Protein AF-A0A2H5V756-F1 (afdb_monomer_lite)

Sequence (89 aa):
MEEWIKVVDGVRYSGQIVGAAGLLTVLASEAGLKNFSMLVETAEMAPDFFAAKRAVEAVAKLLNLPLKIPSAEELSKAYLLSLMEFEAV

pLDDT: mean 91.8, std 6.11, range [61.38, 97.81]

Structure (mmCIF, N/CA/C/O backbone):
data_AF-A0A2H5V756-F1
#
_entry.id   AF-A0A2H5V756-F1
#
loop_
_atom_site.group_PDB
_atom_site.id
_atom_site.type_symbol
_atom_site.label_atom_id
_atom_site.label_alt_id
_atom_site.label_comp_id
_atom_site.label_asym_id
_atom_site.label_entity_id
_atom_site.label_seq_id
_atom_site.pdbx_PDB_ins_code
_atom_site.Cartn_x
_atom_site.Cartn_y
_atom_site.Cartn_z
_atom_site.occupancy
_atom_site.B_iso_or_equiv
_atom_site.auth_seq_id
_atom_site.auth_comp_id
_atom_site.auth_asym_id
_atom_site.auth_atom_id
_atom_site.pdbx_PDB_model_num
ATOM 1 N N . MET A 1 1 ? -6.378 8.330 14.375 1.00 70.12 1 MET A N 1
ATOM 2 C CA . MET A 1 1 ? -5.810 8.852 13.111 1.00 70.12 1 MET A CA 1
ATOM 3 C C . MET A 1 1 ? -4.486 9.566 13.361 1.00 70.12 1 MET A C 1
ATOM 5 O O . MET A 1 1 ? -3.512 9.188 12.733 1.00 70.12 1 MET A O 1
ATOM 9 N N . GLU A 1 2 ? -4.400 10.511 14.306 1.00 77.31 2 GLU A N 1
ATOM 10 C CA . GLU A 1 2 ? -3.123 11.173 14.655 1.00 77.31 2 GLU A CA 1
ATOM 11 C C . GLU A 1 2 ? -2.016 10.208 15.106 1.00 77.31 2 GLU A C 1
ATOM 13 O O . GLU A 1 2 ? -0.859 10.393 14.746 1.00 77.31 2 GLU A O 1
ATOM 18 N N . GLU A 1 3 ? -2.360 9.147 15.839 1.00 79.19 3 GLU A N 1
ATOM 19 C CA . GLU A 1 3 ? -1.395 8.111 16.233 1.00 79.19 3 GLU A CA 1
ATOM 20 C C . GLU A 1 3 ? -0.785 7.391 15.023 1.00 79.19 3 GLU A C 1
ATOM 22 O O . GLU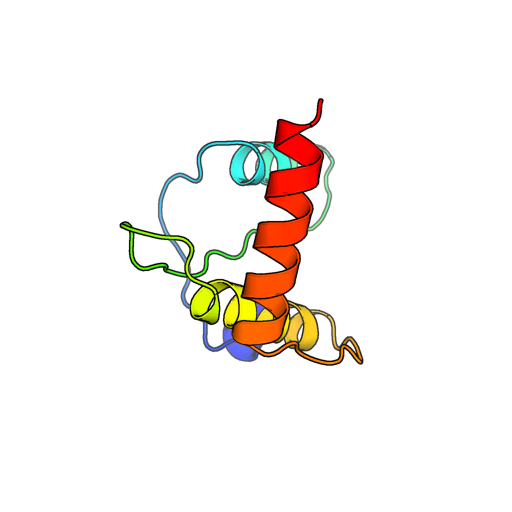 A 1 3 ? 0.418 7.169 14.984 1.00 79.19 3 GLU A O 1
ATOM 27 N N . TRP A 1 4 ? -1.590 7.088 14.001 1.00 81.88 4 TRP A N 1
ATOM 28 C CA . TRP A 1 4 ? -1.124 6.415 12.784 1.00 81.88 4 TRP A CA 1
ATOM 29 C C . TRP A 1 4 ? -0.209 7.307 11.953 1.00 81.88 4 TRP A C 1
ATOM 31 O O . TRP A 1 4 ? 0.792 6.834 11.431 1.00 81.88 4 TRP A O 1
ATOM 41 N N . ILE A 1 5 ? -0.505 8.607 11.891 1.00 85.75 5 ILE A N 1
ATOM 42 C CA . ILE A 1 5 ? 0.342 9.588 11.203 1.00 85.75 5 ILE A CA 1
ATOM 43 C C . ILE A 1 5 ? 1.743 9.623 11.833 1.00 85.75 5 ILE A C 1
ATOM 45 O O . ILE A 1 5 ? 2.734 9.607 11.108 1.00 85.75 5 ILE A O 1
ATOM 49 N N . LYS A 1 6 ? 1.833 9.589 13.171 1.00 87.06 6 LYS A N 1
ATOM 50 C CA . LYS A 1 6 ? 3.115 9.573 13.899 1.00 87.06 6 LYS A CA 1
ATOM 51 C C . LYS A 1 6 ? 3.937 8.307 13.653 1.00 87.06 6 LYS A C 1
ATOM 53 O O . LYS A 1 6 ? 5.154 8.381 13.636 1.00 87.06 6 LYS A O 1
ATOM 58 N N . VAL A 1 7 ? 3.295 7.152 13.464 1.00 87.88 7 VAL A N 1
ATOM 59 C CA . VAL A 1 7 ? 3.994 5.869 13.242 1.00 87.88 7 VAL A CA 1
ATOM 60 C C . VAL A 1 7 ? 4.769 5.847 11.919 1.00 87.88 7 VAL A C 1
ATOM 62 O O . VAL A 1 7 ? 5.771 5.140 11.800 1.00 87.88 7 VAL A O 1
ATOM 65 N N . VAL A 1 8 ? 4.311 6.605 10.923 1.00 88.31 8 VAL A N 1
ATOM 66 C CA . VAL A 1 8 ? 4.885 6.610 9.567 1.00 88.31 8 VAL A CA 1
ATOM 67 C C . VAL A 1 8 ? 5.526 7.938 9.182 1.00 88.31 8 VAL A C 1
ATOM 69 O O . VAL A 1 8 ? 5.826 8.130 8.008 1.00 88.31 8 VAL A O 1
ATOM 72 N N . ASP A 1 9 ? 5.710 8.848 10.145 1.00 86.81 9 ASP A N 1
ATOM 73 C CA . ASP A 1 9 ? 6.210 10.211 9.914 1.00 86.81 9 ASP A CA 1
ATOM 74 C C . ASP A 1 9 ? 5.449 10.935 8.783 1.00 86.81 9 ASP A C 1
ATOM 76 O O . ASP A 1 9 ? 6.017 11.662 7.969 1.00 86.81 9 ASP A O 1
ATOM 80 N N . GLY A 1 10 ? 4.140 10.682 8.70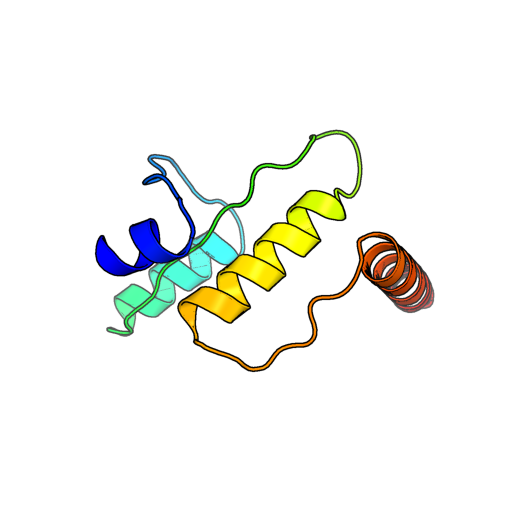2 1.00 87.25 10 GLY A N 1
ATOM 81 C CA . GLY A 1 10 ? 3.285 11.175 7.630 1.00 87.25 10 GLY A CA 1
ATOM 82 C C . GLY A 1 10 ? 2.758 12.588 7.873 1.00 87.25 10 GLY A C 1
ATOM 83 O O . GLY A 1 10 ? 2.872 13.158 8.959 1.00 87.25 10 GLY A O 1
ATOM 84 N N . VAL A 1 11 ? 2.075 13.126 6.864 1.00 90.25 11 VAL A N 1
ATOM 85 C CA . VAL A 1 11 ? 1.298 14.368 6.966 1.00 90.25 11 VAL A CA 1
ATOM 86 C C . VAL A 1 11 ? -0.141 14.129 6.531 1.00 90.25 11 VAL A C 1
ATOM 88 O O . VAL A 1 11 ? -0.432 13.243 5.725 1.00 90.25 11 VAL A O 1
ATOM 91 N N . ARG A 1 12 ? -1.073 14.920 7.071 1.00 88.19 12 ARG A N 1
ATOM 92 C CA . ARG A 1 12 ? -2.471 14.850 6.645 1.00 88.19 12 ARG A CA 1
ATOM 93 C C . ARG A 1 12 ? -2.588 15.405 5.229 1.00 88.19 12 ARG A C 1
ATOM 95 O O . ARG A 1 12 ? -2.364 16.591 5.007 1.00 88.19 12 ARG A O 1
ATOM 102 N N . TYR A 1 13 ? -3.001 14.555 4.301 1.00 87.62 13 TYR A N 1
ATOM 103 C CA . TYR A 1 13 ? -3.354 14.988 2.959 1.00 87.62 13 TYR A CA 1
ATOM 104 C C . TYR A 1 13 ? -4.698 15.732 2.958 1.00 87.62 13 TYR A C 1
ATOM 106 O O . TYR A 1 13 ? -5.644 15.335 3.646 1.00 87.62 13 TYR A O 1
ATOM 114 N N . SER A 1 14 ? -4.775 16.806 2.173 1.00 85.50 14 SER A N 1
ATOM 115 C CA . SER A 1 14 ? -5.992 17.576 1.921 1.00 85.50 14 SER A CA 1
ATOM 116 C C . SER A 1 14 ? -6.159 17.730 0.414 1.00 85.50 14 SER A C 1
ATOM 118 O O . SER A 1 14 ? -5.440 18.499 -0.216 1.00 85.50 14 SER A O 1
ATOM 120 N N . GLY A 1 15 ? -7.091 16.978 -0.162 1.00 89.38 15 GLY A N 1
ATOM 121 C CA . GLY A 1 15 ? -7.343 16.958 -1.598 1.00 89.38 15 GLY A CA 1
ATOM 122 C C . GLY A 1 15 ? -8.255 15.801 -1.991 1.00 89.38 15 GLY A C 1
ATOM 123 O O . GLY A 1 15 ? -8.760 15.073 -1.134 1.00 89.38 15 GLY A O 1
ATOM 124 N N . GLN A 1 16 ? -8.466 15.637 -3.294 1.00 91.12 16 GLN A N 1
ATOM 125 C CA . GLN A 1 16 ? -9.291 14.565 -3.840 1.00 91.12 16 GLN A CA 1
ATOM 126 C C . GLN A 1 16 ? -8.432 13.349 -4.198 1.00 91.12 16 GLN A C 1
ATOM 128 O O . GLN A 1 16 ? -7.438 13.471 -4.908 1.00 91.12 16 GLN A O 1
ATOM 133 N N . ILE A 1 17 ? -8.861 12.164 -3.759 1.00 91.75 17 ILE A N 1
ATOM 134 C CA . ILE A 1 17 ? -8.295 10.885 -4.199 1.00 91.75 17 ILE A CA 1
ATOM 135 C C . ILE A 1 17 ? -9.228 10.312 -5.267 1.00 91.75 17 ILE A C 1
ATOM 137 O O . ILE A 1 17 ? -10.396 10.040 -4.990 1.00 91.75 17 ILE A O 1
ATOM 141 N N . VAL A 1 18 ? -8.724 10.150 -6.490 1.00 92.94 18 VAL A N 1
ATOM 142 C CA . VAL A 1 18 ? -9.482 9.617 -7.634 1.00 92.94 18 VAL A CA 1
ATOM 143 C C . VAL A 1 18 ? -9.139 8.139 -7.850 1.00 92.94 18 VAL A C 1
ATOM 145 O O . VAL A 1 18 ? -8.051 7.683 -7.503 1.00 92.94 18 VAL A O 1
ATOM 148 N N . GLY A 1 19 ? -10.073 7.378 -8.424 1.00 94.12 19 GLY A N 1
ATOM 149 C CA . GLY A 1 19 ? -9.898 5.958 -8.732 1.00 94.12 19 GLY A CA 1
ATOM 150 C C . GLY A 1 19 ? -10.292 5.032 -7.581 1.00 94.12 19 GLY A C 1
ATOM 151 O O . GLY A 1 19 ? -11.025 5.417 -6.667 1.00 94.12 19 GLY A O 1
ATOM 152 N N . ALA A 1 20 ? -9.815 3.786 -7.639 1.00 94.38 20 ALA A N 1
ATOM 153 C CA . ALA A 1 20 ? -10.252 2.721 -6.737 1.00 94.38 20 ALA A CA 1
ATOM 154 C C . ALA A 1 20 ? -10.008 3.045 -5.255 1.00 94.38 20 ALA A C 1
ATOM 156 O O . ALA A 1 20 ? -10.891 2.813 -4.436 1.00 94.38 20 ALA A O 1
ATOM 157 N N . ALA A 1 21 ? -8.854 3.626 -4.906 1.00 93.44 21 ALA A N 1
ATOM 158 C CA . ALA A 1 21 ? -8.532 3.958 -3.517 1.00 93.44 21 ALA A CA 1
ATOM 159 C C . ALA A 1 21 ? -9.538 4.955 -2.909 1.00 93.44 21 ALA A C 1
ATOM 161 O O . ALA A 1 21 ? -10.033 4.743 -1.800 1.00 93.44 21 ALA A O 1
ATOM 162 N N . GLY A 1 22 ? -9.891 6.009 -3.654 1.00 93.69 22 GLY A N 1
ATOM 163 C CA . GLY A 1 22 ? -10.880 6.995 -3.214 1.00 93.69 22 GLY A CA 1
ATOM 164 C C . GLY A 1 22 ? -12.271 6.381 -3.066 1.00 93.69 22 GLY A C 1
ATOM 165 O O . GLY A 1 22 ? -12.909 6.543 -2.027 1.00 93.69 22 GLY A O 1
ATOM 166 N N . LEU A 1 23 ? -12.704 5.605 -4.065 1.00 96.00 23 LEU A N 1
ATOM 167 C CA . LEU A 1 23 ? -14.003 4.930 -4.045 1.00 96.00 23 LEU A CA 1
ATOM 168 C C . LEU A 1 23 ? -14.126 3.948 -2.870 1.00 96.00 23 LEU A C 1
ATOM 170 O O . LEU A 1 23 ? -15.107 3.995 -2.133 1.00 96.00 23 LEU A O 1
ATOM 174 N N . LEU A 1 24 ? -13.122 3.093 -2.658 1.00 96.00 24 LEU A N 1
ATOM 175 C CA . LEU A 1 24 ? -13.117 2.123 -1.559 1.00 96.00 24 LEU A CA 1
ATOM 176 C C . LEU A 1 24 ? -13.142 2.804 -0.186 1.00 96.00 24 LEU A C 1
ATOM 178 O O . LEU A 1 24 ? -13.824 2.322 0.713 1.00 96.00 24 LEU A O 1
ATOM 182 N N . THR A 1 25 ? -12.451 3.937 -0.028 1.00 93.69 25 THR A N 1
ATOM 183 C CA . THR A 1 25 ? -12.471 4.730 1.216 1.00 93.69 25 THR A CA 1
ATOM 184 C C . THR A 1 25 ? -13.886 5.238 1.526 1.00 93.69 25 THR A C 1
ATOM 186 O O . THR A 1 25 ? -14.350 5.151 2.666 1.00 93.69 25 THR A O 1
ATOM 189 N N . VAL A 1 26 ? -14.605 5.730 0.509 1.00 94.50 26 VAL A N 1
ATOM 190 C CA . VAL A 1 26 ? -15.994 6.200 0.658 1.00 94.50 26 VAL A CA 1
ATOM 191 C C . VAL A 1 26 ? -16.927 5.038 0.991 1.00 94.50 26 VAL A C 1
ATOM 193 O O . VAL A 1 26 ? -17.603 5.090 2.015 1.00 94.50 26 VAL A O 1
ATOM 196 N N . LEU A 1 27 ? -16.894 3.957 0.206 1.00 97.19 27 LEU A N 1
ATOM 197 C CA . LEU A 1 27 ? -17.752 2.784 0.418 1.00 97.19 27 LEU A CA 1
ATOM 198 C C . LEU A 1 27 ? -17.523 2.134 1.790 1.00 97.19 27 LEU A C 1
ATOM 200 O O . LEU A 1 27 ? -18.475 1.758 2.471 1.00 97.19 27 LEU A O 1
ATOM 204 N N . ALA A 1 28 ? -16.267 2.033 2.235 1.00 96.44 28 ALA A N 1
ATOM 205 C CA . ALA A 1 28 ? -15.950 1.521 3.565 1.00 96.44 28 ALA A CA 1
ATOM 206 C C . ALA A 1 28 ? -16.536 2.418 4.667 1.00 96.44 28 ALA A C 1
ATOM 208 O O . ALA A 1 28 ? -17.055 1.911 5.660 1.00 96.44 28 ALA A O 1
ATOM 209 N N . SER A 1 29 ? -16.494 3.740 4.481 1.00 94.88 29 SER A N 1
ATOM 210 C CA . SER A 1 29 ? -17.070 4.701 5.428 1.00 94.88 29 SER A CA 1
ATOM 211 C C . SER A 1 29 ? -18.596 4.597 5.487 1.00 94.88 29 SER A C 1
ATOM 213 O O . SER A 1 29 ? -19.158 4.579 6.581 1.00 94.88 29 SER A O 1
ATOM 215 N N . GLU A 1 30 ? -19.263 4.468 4.337 1.00 97.50 30 GLU A N 1
ATOM 216 C CA . GLU A 1 30 ? -20.717 4.259 4.248 1.00 97.50 30 GLU A CA 1
ATOM 217 C C . GLU A 1 30 ? -21.154 2.940 4.901 1.00 97.50 30 GLU A C 1
ATOM 219 O O . GLU A 1 30 ? -22.208 2.877 5.531 1.00 97.50 30 GLU A O 1
ATOM 224 N N . ALA A 1 31 ? -20.310 1.908 4.837 1.00 97.81 31 ALA A N 1
ATOM 225 C CA . ALA A 1 31 ? -20.512 0.638 5.533 1.00 97.81 31 ALA A CA 1
ATOM 226 C C . ALA A 1 31 ? -20.186 0.691 7.044 1.00 97.81 31 ALA A C 1
ATOM 228 O O . ALA A 1 31 ? -20.258 -0.333 7.725 1.00 97.81 31 ALA A O 1
ATOM 229 N N . GLY A 1 32 ? -19.798 1.852 7.586 1.00 96.94 32 GLY A N 1
ATOM 230 C CA . GLY A 1 32 ? -19.437 2.016 8.998 1.00 96.94 32 GLY A CA 1
ATOM 231 C C . GLY A 1 32 ? -18.085 1.399 9.382 1.00 96.94 32 GLY A C 1
ATOM 232 O O . GLY A 1 32 ? -17.806 1.203 10.568 1.00 96.94 32 GLY A O 1
ATOM 233 N N . LEU A 1 33 ? -17.233 1.081 8.404 1.00 96.31 33 LEU A N 1
ATOM 234 C CA . LEU A 1 33 ? -15.916 0.493 8.633 1.00 96.31 33 LEU A CA 1
ATOM 235 C C . LEU A 1 33 ? -14.874 1.580 8.902 1.00 96.31 33 LEU A C 1
ATOM 237 O O . LEU A 1 33 ? -14.780 2.582 8.191 1.00 96.31 33 LEU A O 1
ATOM 241 N N . LYS A 1 34 ? -14.013 1.339 9.896 1.00 89.81 34 LYS A N 1
ATOM 242 C CA . LYS A 1 34 ? -12.816 2.161 10.107 1.00 89.81 34 LYS A CA 1
ATOM 243 C C . LYS A 1 34 ? -11.861 1.956 8.938 1.00 89.81 34 LYS A C 1
ATOM 245 O O . LYS A 1 34 ? -11.410 0.841 8.697 1.00 89.81 34 LYS A O 1
ATOM 250 N N . ASN A 1 35 ? -11.536 3.038 8.248 1.00 89.88 35 ASN A N 1
ATOM 251 C CA . ASN A 1 35 ? -10.669 3.013 7.082 1.00 89.88 35 ASN A CA 1
ATOM 252 C C . ASN A 1 35 ? -9.758 4.248 7.053 1.00 89.88 35 ASN A C 1
ATOM 254 O O . ASN A 1 35 ? -9.990 5.239 7.751 1.00 89.88 35 ASN A O 1
ATOM 258 N N . PHE A 1 36 ? -8.693 4.150 6.268 1.00 88.44 36 PHE A N 1
ATOM 259 C CA . PHE A 1 36 ? -7.837 5.263 5.886 1.00 88.44 36 PHE A CA 1
ATOM 260 C C . PHE A 1 36 ? -7.172 4.929 4.549 1.00 88.44 36 PHE A C 1
ATOM 262 O O . PHE A 1 36 ? -7.041 3.758 4.193 1.00 88.44 36 PHE A O 1
ATOM 269 N N . SER A 1 37 ? -6.721 5.959 3.838 1.00 90.06 37 SER A N 1
ATOM 270 C CA . SER A 1 37 ? -5.876 5.819 2.654 1.00 90.06 37 SER A CA 1
ATOM 271 C C . SER A 1 37 ? -4.510 6.426 2.947 1.00 90.06 37 SER A C 1
ATOM 273 O O . SER A 1 37 ? -4.421 7.503 3.537 1.00 90.06 37 SER A O 1
ATOM 275 N N . MET A 1 38 ? -3.449 5.742 2.526 1.00 91.44 38 MET A N 1
ATOM 276 C CA . MET A 1 38 ? -2.079 6.240 2.585 1.00 91.44 38 MET A CA 1
ATOM 277 C C . MET A 1 38 ? -1.610 6.566 1.172 1.00 91.44 38 MET A C 1
ATOM 279 O O . MET A 1 38 ? -1.753 5.748 0.267 1.00 91.44 38 MET A O 1
ATOM 283 N N . LEU A 1 39 ? -1.050 7.758 0.998 1.00 92.81 39 LEU A N 1
ATOM 284 C CA . LEU A 1 39 ? -0.470 8.209 -0.259 1.00 92.81 39 LEU A CA 1
ATOM 285 C C . LEU A 1 39 ? 1.035 8.346 -0.058 1.00 92.81 39 LEU A C 1
ATOM 287 O O . LEU A 1 39 ? 1.472 8.955 0.917 1.00 92.81 39 LEU A O 1
ATOM 291 N N . VAL A 1 40 ? 1.813 7.770 -0.969 1.00 93.50 40 VAL A N 1
ATOM 292 C CA . VAL A 1 40 ? 3.267 7.925 -0.997 1.00 93.50 40 VAL A CA 1
ATOM 293 C C . VAL A 1 40 ? 3.614 8.664 -2.275 1.00 93.50 40 VAL A C 1
ATOM 295 O O . VAL A 1 40 ? 3.251 8.218 -3.358 1.00 93.50 40 VAL A O 1
ATOM 298 N N . GLU A 1 41 ? 4.285 9.803 -2.140 1.00 92.00 41 GLU A N 1
ATOM 299 C CA . GLU A 1 41 ? 4.718 10.602 -3.285 1.00 92.00 41 GLU A CA 1
ATOM 300 C C . GLU A 1 41 ? 5.709 9.823 -4.154 1.00 92.00 41 GLU A C 1
ATOM 302 O O . GLU A 1 41 ? 6.635 9.183 -3.639 1.00 92.00 41 GLU A O 1
ATOM 307 N N . THR A 1 42 ? 5.520 9.911 -5.467 1.00 93.00 42 THR A N 1
ATOM 308 C CA . THR A 1 42 ? 6.327 9.240 -6.491 1.00 93.00 42 THR A CA 1
ATOM 309 C C . THR A 1 42 ? 6.893 10.260 -7.469 1.00 93.00 42 THR A C 1
ATOM 311 O O . THR A 1 42 ? 6.250 11.276 -7.737 1.00 93.00 42 THR A O 1
ATOM 314 N N . ALA A 1 43 ? 8.036 9.964 -8.085 1.00 84.25 43 ALA A N 1
ATOM 315 C CA . ALA A 1 43 ? 8.475 10.712 -9.262 1.00 84.25 43 ALA A CA 1
ATOM 316 C C . ALA A 1 43 ? 7.596 10.347 -10.480 1.00 84.25 43 ALA A C 1
ATOM 318 O O . ALA A 1 43 ? 7.543 9.192 -10.885 1.00 84.25 43 ALA A O 1
ATOM 319 N N . GLU A 1 44 ? 6.894 11.321 -11.064 1.00 77.19 44 GLU A N 1
ATOM 320 C CA . GLU A 1 44 ? 5.776 11.107 -12.010 1.00 77.19 44 GLU A CA 1
ATOM 321 C C . GLU A 1 44 ? 6.113 10.341 -13.306 1.00 77.19 44 GLU A C 1
ATOM 323 O O . GLU A 1 44 ? 5.214 9.839 -13.973 1.00 77.19 44 GLU A O 1
ATOM 328 N N . MET A 1 45 ? 7.387 10.253 -13.699 1.00 79.88 45 MET A N 1
ATOM 329 C CA . MET A 1 45 ? 7.759 9.824 -15.055 1.00 79.88 45 MET A CA 1
ATOM 330 C C . MET A 1 45 ? 7.997 8.313 -15.234 1.00 79.88 45 MET A C 1
ATOM 332 O O . MET A 1 45 ? 8.112 7.867 -16.374 1.00 79.88 45 MET A O 1
ATOM 336 N N . ALA A 1 46 ? 8.088 7.514 -14.163 1.00 87.69 46 ALA A N 1
ATOM 337 C CA . ALA A 1 46 ? 8.369 6.073 -14.245 1.00 87.69 46 ALA A CA 1
ATOM 338 C C . ALA A 1 46 ? 7.894 5.316 -12.987 1.00 87.69 46 ALA A C 1
ATOM 340 O O . ALA A 1 46 ? 7.671 5.948 -11.954 1.00 87.69 46 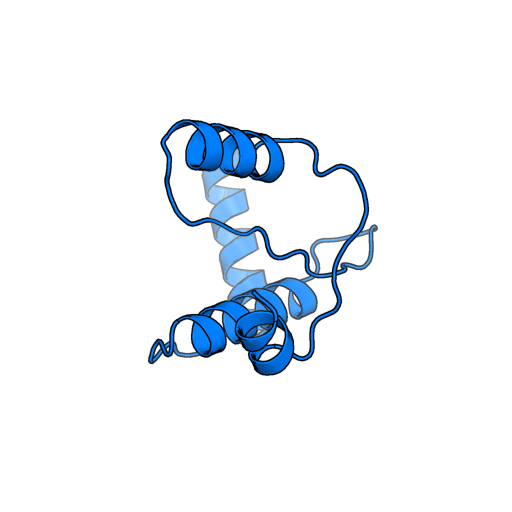ALA A O 1
ATOM 341 N N . PRO A 1 47 ? 7.778 3.970 -13.024 1.00 91.62 47 PRO A N 1
ATOM 342 C CA . PRO A 1 47 ? 7.552 3.177 -11.817 1.00 91.62 47 PRO A CA 1
ATOM 343 C C . PRO A 1 47 ? 8.591 3.480 -10.724 1.00 91.62 47 PRO A C 1
ATOM 345 O O . PRO A 1 47 ? 9.790 3.266 -10.906 1.00 91.62 47 PRO A O 1
ATOM 348 N N . ASP A 1 48 ? 8.123 3.969 -9.575 1.00 95.56 48 ASP A N 1
ATOM 349 C CA . ASP A 1 48 ? 8.973 4.366 -8.451 1.00 95.56 48 ASP A CA 1
ATOM 350 C C . ASP A 1 48 ? 9.037 3.258 -7.387 1.00 95.56 48 ASP A C 1
ATOM 352 O O . ASP A 1 48 ? 8.222 3.169 -6.461 1.00 95.56 48 ASP A O 1
ATOM 356 N N . PHE A 1 49 ? 10.039 2.386 -7.515 1.00 95.75 49 PHE A N 1
ATOM 357 C CA . PHE A 1 49 ? 10.220 1.249 -6.609 1.00 95.75 49 PHE A CA 1
ATOM 358 C C . PHE A 1 49 ? 10.697 1.651 -5.208 1.00 95.75 49 PHE A C 1
ATOM 360 O O . PHE A 1 49 ? 10.488 0.904 -4.249 1.00 95.75 49 PHE A O 1
ATOM 367 N N . PHE A 1 50 ? 11.294 2.835 -5.049 1.00 95.38 50 PHE A N 1
ATOM 368 C CA . PHE A 1 50 ? 11.649 3.355 -3.729 1.00 95.38 50 PHE A CA 1
ATOM 369 C C . PHE A 1 50 ? 10.408 3.871 -2.997 1.00 95.38 50 PHE A C 1
ATOM 371 O O . PHE A 1 50 ? 10.252 3.617 -1.800 1.00 95.38 50 PHE A O 1
ATOM 378 N N . ALA A 1 51 ? 9.487 4.533 -3.698 1.00 95.06 51 ALA A N 1
ATOM 379 C CA . ALA A 1 51 ? 8.181 4.882 -3.150 1.00 95.06 51 ALA A CA 1
ATOM 380 C C . ALA A 1 51 ? 7.352 3.634 -2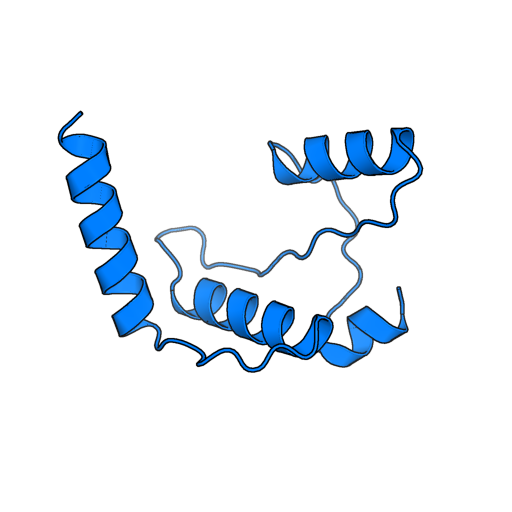.804 1.00 95.06 51 ALA A C 1
ATOM 382 O O . ALA A 1 51 ? 6.799 3.561 -1.706 1.00 95.06 51 ALA A O 1
ATOM 383 N N . ALA A 1 52 ? 7.346 2.614 -3.667 1.00 95.19 52 ALA A N 1
ATOM 384 C CA . ALA A 1 52 ? 6.689 1.341 -3.367 1.00 95.19 52 ALA A CA 1
ATOM 385 C C . ALA A 1 52 ? 7.275 0.673 -2.109 1.00 95.19 52 ALA A C 1
ATOM 387 O O . ALA A 1 52 ? 6.528 0.251 -1.225 1.00 95.19 52 ALA A O 1
ATOM 388 N N . LYS A 1 53 ? 8.608 0.653 -1.968 1.00 96.38 53 LYS A N 1
ATOM 389 C CA . LYS A 1 53 ? 9.275 0.160 -0.755 1.00 96.38 53 LYS A CA 1
ATOM 390 C C . LYS A 1 53 ? 8.822 0.924 0.495 1.00 96.38 53 LYS A C 1
ATOM 392 O O . LYS A 1 53 ? 8.446 0.289 1.479 1.00 96.38 53 LYS A O 1
ATOM 397 N N . ARG A 1 54 ? 8.793 2.263 0.447 1.00 95.06 54 ARG A N 1
ATOM 398 C CA . ARG A 1 54 ? 8.298 3.103 1.557 1.00 95.06 54 ARG A CA 1
ATOM 399 C C . ARG A 1 54 ? 6.847 2.779 1.919 1.00 95.06 54 ARG A C 1
ATOM 401 O O . ARG A 1 54 ? 6.516 2.729 3.101 1.00 95.06 54 ARG A O 1
ATOM 408 N N . ALA A 1 55 ? 5.991 2.515 0.930 1.00 95.00 55 ALA A N 1
ATOM 409 C CA . ALA A 1 55 ? 4.608 2.112 1.177 1.00 95.00 55 ALA A CA 1
ATOM 410 C C . ALA A 1 55 ? 4.531 0.778 1.941 1.00 95.00 55 ALA A C 1
ATOM 412 O O . ALA A 1 55 ? 3.795 0.677 2.922 1.00 95.00 55 ALA A O 1
ATOM 413 N N . VAL A 1 56 ? 5.328 -0.223 1.550 1.00 95.69 56 VAL A N 1
ATOM 414 C CA . VAL A 1 56 ? 5.382 -1.524 2.244 1.00 95.69 56 VAL A CA 1
ATOM 415 C C . VAL A 1 56 ? 5.907 -1.370 3.675 1.00 95.69 56 VAL A C 1
ATOM 417 O O . VAL A 1 56 ? 5.324 -1.929 4.603 1.00 95.69 56 VAL A O 1
ATOM 420 N N . GLU A 1 57 ? 6.961 -0.575 3.879 1.00 95.31 57 GLU A N 1
ATOM 421 C CA . GLU A 1 57 ? 7.498 -0.264 5.213 1.00 95.31 57 GLU A CA 1
ATOM 422 C C . GLU A 1 57 ? 6.454 0.400 6.112 1.00 95.31 57 GLU A C 1
ATOM 424 O O . GLU A 1 57 ? 6.290 0.015 7.270 1.00 95.31 57 GLU A O 1
ATOM 429 N N . ALA A 1 58 ? 5.726 1.382 5.582 1.00 94.50 58 ALA A N 1
ATOM 430 C CA . ALA A 1 58 ? 4.700 2.092 6.325 1.00 94.50 58 ALA A CA 1
ATOM 431 C C . ALA A 1 58 ? 3.528 1.172 6.706 1.00 94.50 58 ALA A C 1
ATOM 433 O O . ALA A 1 58 ? 3.092 1.195 7.856 1.00 94.50 58 ALA A O 1
ATOM 434 N N . VAL A 1 59 ? 3.073 0.298 5.799 1.00 93.81 59 VAL A N 1
ATOM 435 C CA . VAL A 1 59 ? 2.051 -0.720 6.115 1.00 93.81 59 VAL A CA 1
ATOM 436 C C . VAL A 1 59 ? 2.544 -1.681 7.198 1.00 93.81 59 VAL A C 1
ATOM 438 O O . VAL A 1 59 ? 1.812 -1.943 8.155 1.00 93.81 59 VAL A O 1
ATOM 441 N N . ALA A 1 60 ? 3.783 -2.171 7.090 1.00 95.19 60 ALA A N 1
ATOM 442 C CA . ALA A 1 60 ? 4.370 -3.065 8.085 1.00 95.19 60 ALA A CA 1
ATOM 443 C C . ALA A 1 60 ? 4.413 -2.416 9.477 1.00 95.19 60 ALA A C 1
ATOM 445 O O . ALA A 1 60 ? 4.035 -3.055 10.458 1.00 95.19 60 ALA A O 1
ATOM 446 N N . LYS A 1 61 ? 4.799 -1.135 9.558 1.00 93.31 61 LYS A N 1
ATOM 447 C CA . LYS A 1 61 ? 4.813 -0.365 10.812 1.00 93.31 61 LYS A CA 1
ATOM 448 C C . LYS A 1 61 ? 3.407 -0.136 11.372 1.00 93.31 61 LYS A C 1
ATOM 450 O O . LYS A 1 61 ? 3.174 -0.411 12.544 1.00 93.31 61 LYS A O 1
ATOM 455 N N . LEU A 1 62 ? 2.468 0.337 10.548 1.00 92.06 62 LEU A N 1
ATOM 456 C CA . LEU A 1 62 ? 1.096 0.662 10.971 1.00 92.06 62 LEU A CA 1
ATOM 457 C C . LEU A 1 62 ? 0.345 -0.545 11.521 1.00 92.06 62 LEU A C 1
ATOM 459 O O . LEU A 1 62 ? -0.422 -0.417 12.473 1.00 92.06 62 LEU A O 1
ATOM 463 N N . LEU A 1 63 ? 0.557 -1.705 10.906 1.00 91.44 63 LEU A N 1
ATOM 464 C CA . LEU A 1 63 ? -0.120 -2.945 11.268 1.00 91.44 63 LEU A CA 1
ATOM 465 C C . LEU A 1 63 ? 0.729 -3.841 12.182 1.00 91.44 63 LEU A C 1
ATOM 467 O O . LEU A 1 63 ? 0.279 -4.925 12.546 1.00 91.44 63 LEU A O 1
ATOM 471 N N . ASN A 1 64 ? 1.936 -3.397 12.554 1.00 93.69 64 ASN A N 1
ATOM 472 C CA . ASN A 1 64 ? 2.922 -4.163 13.318 1.00 93.69 64 ASN A CA 1
ATOM 473 C C . ASN A 1 64 ? 3.132 -5.587 12.759 1.00 93.69 64 ASN A C 1
ATOM 475 O O . ASN A 1 64 ? 3.144 -6.576 13.496 1.00 93.69 64 ASN A O 1
ATOM 479 N N . LEU A 1 65 ? 3.237 -5.698 11.432 1.00 93.62 65 LEU A N 1
ATOM 480 C CA . LEU A 1 65 ? 3.384 -6.980 10.750 1.00 93.62 65 LEU A CA 1
ATOM 481 C C . LEU A 1 65 ? 4.867 -7.3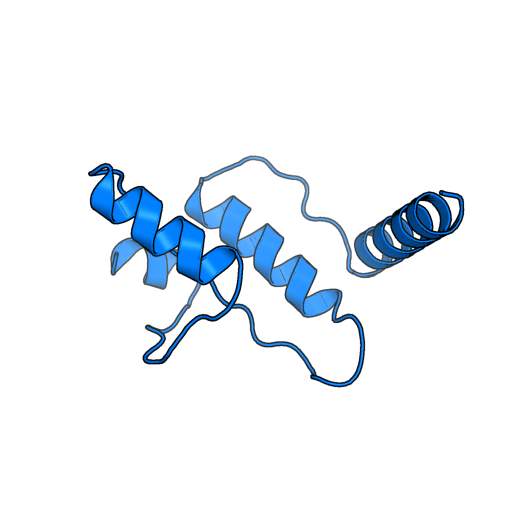61 10.639 1.00 93.62 65 LEU A C 1
ATOM 483 O O . LEU A 1 65 ? 5.680 -6.518 10.255 1.00 93.62 65 LEU A O 1
ATOM 487 N N . PRO A 1 66 ? 5.234 -8.635 10.873 1.00 94.00 66 PRO A N 1
ATOM 488 C CA . PRO A 1 66 ? 6.602 -9.125 10.713 1.00 94.00 66 PRO A CA 1
ATOM 489 C C . PRO A 1 66 ? 6.936 -9.372 9.230 1.00 94.00 66 PRO A C 1
ATOM 491 O O . PRO A 1 66 ? 7.297 -10.477 8.826 1.00 94.00 66 PRO A O 1
ATOM 494 N N . LEU A 1 67 ? 6.763 -8.351 8.389 1.00 92.12 67 LEU A N 1
ATOM 495 C CA . LEU A 1 67 ? 7.039 -8.432 6.958 1.00 92.12 67 LEU A CA 1
ATOM 496 C C . LEU A 1 67 ? 8.535 -8.255 6.695 1.00 92.12 67 LEU A C 1
ATOM 498 O O . LEU A 1 67 ? 9.153 -7.294 7.156 1.00 92.12 67 LEU A O 1
ATOM 502 N N . LYS A 1 68 ? 9.110 -9.144 5.879 1.00 94.56 68 LYS A N 1
ATOM 503 C CA . LYS A 1 68 ? 10.406 -8.880 5.250 1.00 94.56 68 LYS A CA 1
ATOM 504 C C . LYS A 1 68 ? 10.198 -7.771 4.222 1.00 94.56 68 LYS A C 1
ATOM 506 O O . LYS A 1 68 ? 9.537 -7.986 3.211 1.00 94.56 68 LYS A O 1
ATOM 511 N N . ILE A 1 69 ? 10.767 -6.600 4.482 1.00 95.69 69 ILE A N 1
ATOM 512 C CA . 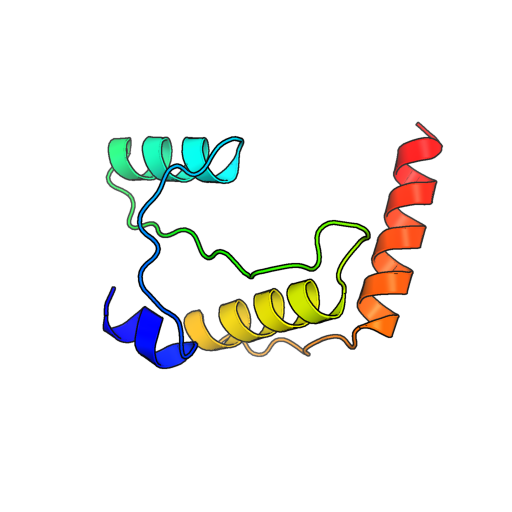ILE A 1 69 ? 10.694 -5.474 3.553 1.00 95.69 69 ILE A CA 1
ATOM 513 C C . ILE A 1 69 ? 11.559 -5.783 2.322 1.00 95.69 69 ILE A C 1
ATOM 515 O O . ILE A 1 69 ? 12.765 -5.991 2.485 1.00 95.69 69 ILE A O 1
ATOM 519 N N . PRO A 1 70 ? 10.980 -5.820 1.109 1.00 96.00 70 PRO A N 1
ATOM 520 C CA . PRO A 1 70 ? 11.740 -6.080 -0.102 1.00 96.00 70 PRO A CA 1
ATOM 521 C C . PRO A 1 70 ? 12.627 -4.887 -0.479 1.00 96.00 70 PRO A C 1
ATOM 523 O O . PRO A 1 70 ? 12.345 -3.728 -0.152 1.00 96.00 70 PRO A O 1
ATOM 526 N N . SER A 1 71 ? 13.712 -5.163 -1.193 1.00 97.00 71 SER A N 1
ATOM 527 C CA . SER A 1 71 ? 14.528 -4.130 -1.826 1.00 97.00 71 SER A CA 1
ATOM 528 C C . SER A 1 71 ? 13.810 -3.521 -3.041 1.00 97.00 71 SER A C 1
ATOM 530 O O . SER A 1 71 ? 12.889 -4.110 -3.606 1.00 97.00 71 SER A O 1
ATOM 532 N N . ALA A 1 72 ? 14.252 -2.338 -3.481 1.00 95.50 72 ALA A N 1
ATOM 533 C CA . ALA A 1 72 ? 13.734 -1.730 -4.709 1.00 95.50 72 ALA A CA 1
ATOM 534 C C . ALA A 1 72 ? 13.996 -2.615 -5.946 1.00 95.50 72 ALA A C 1
ATOM 536 O O . ALA A 1 72 ? 13.185 -2.645 -6.866 1.00 95.50 72 ALA A O 1
ATOM 537 N N . GLU A 1 73 ? 15.095 -3.376 -5.947 1.00 96.75 73 GLU A N 1
ATOM 538 C CA . GLU A 1 73 ? 15.416 -4.343 -7.000 1.00 96.75 73 GLU A CA 1
ATOM 539 C C . GLU A 1 73 ? 14.460 -5.545 -6.983 1.00 96.75 73 GLU A C 1
ATOM 541 O O . GLU A 1 73 ? 13.940 -5.927 -8.030 1.00 96.75 73 GLU A O 1
ATOM 546 N N . GLU A 1 74 ? 14.170 -6.106 -5.801 1.00 97.50 74 GLU A N 1
ATOM 547 C CA . GLU A 1 74 ? 13.198 -7.199 -5.645 1.00 97.50 74 GLU A CA 1
ATOM 548 C C . GLU A 1 74 ? 11.803 -6.762 -6.127 1.00 97.50 74 GLU A C 1
ATOM 550 O O . GLU A 1 74 ? 11.135 -7.510 -6.843 1.00 97.50 74 GLU A O 1
ATOM 555 N N . LEU A 1 75 ? 11.390 -5.531 -5.799 1.00 97.00 75 LEU A N 1
ATOM 556 C CA . LEU A 1 75 ? 10.130 -4.944 -6.267 1.00 97.00 75 LEU A CA 1
ATOM 557 C C . LEU A 1 75 ? 10.115 -4.713 -7.782 1.00 97.00 75 LEU A C 1
ATOM 559 O O . LEU A 1 75 ? 9.129 -5.045 -8.436 1.00 97.00 75 LEU A O 1
ATOM 563 N N . SER A 1 76 ? 11.203 -4.184 -8.344 1.00 96.56 76 SER A N 1
ATOM 564 C CA . SER A 1 76 ? 11.347 -3.973 -9.790 1.00 96.56 76 SER A CA 1
ATOM 565 C C . SER A 1 76 ? 11.235 -5.283 -10.566 1.00 96.56 76 SER A C 1
ATOM 567 O O . SER A 1 76 ? 10.461 -5.393 -11.519 1.00 96.56 76 SER A O 1
ATOM 569 N N . LYS A 1 77 ? 11.934 -6.323 -10.103 1.00 97.25 77 LYS A N 1
ATOM 570 C CA . LYS A 1 77 ? 11.866 -7.656 -10.702 1.00 97.25 77 LYS A CA 1
ATOM 571 C C . LYS A 1 77 ? 10.452 -8.234 -10.640 1.00 97.25 77 LYS A C 1
ATOM 573 O O . LYS A 1 77 ? 9.983 -8.775 -11.638 1.00 97.25 77 LYS A O 1
ATOM 578 N N . ALA A 1 78 ? 9.782 -8.122 -9.492 1.00 96.25 78 ALA A N 1
ATOM 579 C CA . ALA A 1 78 ? 8.408 -8.591 -9.340 1.00 96.25 78 ALA A CA 1
ATOM 580 C C . ALA A 1 78 ? 7.451 -7.856 -10.291 1.00 96.25 78 ALA A C 1
ATOM 582 O O . ALA A 1 78 ? 6.649 -8.499 -10.956 1.00 96.25 78 ALA A O 1
ATOM 583 N N . TYR A 1 79 ? 7.584 -6.533 -10.415 1.00 95.44 79 TYR A N 1
ATOM 584 C CA . TYR A 1 79 ? 6.789 -5.734 -11.346 1.00 95.44 79 TYR A CA 1
ATOM 585 C C . TYR A 1 79 ? 6.960 -6.181 -12.804 1.00 95.44 79 TYR A C 1
ATOM 587 O O . TYR A 1 79 ? 5.963 -6.364 -13.496 1.00 95.44 79 TYR A O 1
ATOM 595 N N . LEU A 1 80 ? 8.199 -6.399 -13.262 1.00 95.62 80 LEU A N 1
ATOM 596 C CA . LEU A 1 80 ? 8.463 -6.843 -14.636 1.00 95.62 80 LEU A CA 1
ATOM 597 C C . LEU A 1 80 ? 7.866 -8.223 -14.926 1.00 95.62 80 LEU A C 1
ATOM 599 O O . LEU A 1 80 ? 7.283 -8.414 -15.988 1.00 95.62 80 LEU A O 1
ATOM 603 N N . LEU A 1 81 ? 7.972 -9.165 -13.985 1.00 96.44 81 LEU A N 1
ATOM 604 C CA . LEU A 1 81 ? 7.355 -10.487 -14.130 1.00 96.44 81 LEU A CA 1
ATOM 605 C C . LEU A 1 81 ? 5.830 -10.378 -14.233 1.00 96.44 81 LEU A C 1
ATOM 607 O O . LEU A 1 81 ? 5.245 -10.941 -15.154 1.00 96.44 81 LEU A O 1
ATOM 611 N N . SER A 1 82 ? 5.203 -9.591 -13.355 1.00 95.31 82 SER A N 1
ATOM 612 C CA . SER A 1 82 ? 3.757 -9.355 -13.401 1.00 95.31 82 SER A CA 1
ATOM 613 C C . SER A 1 82 ? 3.313 -8.672 -14.696 1.00 95.31 82 SER A C 1
ATOM 615 O O . SER A 1 82 ? 2.238 -8.971 -15.207 1.00 95.31 82 SER A O 1
ATOM 617 N N . LEU A 1 83 ? 4.122 -7.754 -15.235 1.00 94.50 83 LEU A N 1
ATOM 618 C CA . LEU A 1 83 ? 3.825 -7.084 -16.500 1.00 94.50 83 LEU A CA 1
ATOM 619 C C . LEU A 1 83 ? 3.874 -8.070 -17.673 1.00 94.50 83 LEU A C 1
ATOM 621 O O . LEU A 1 83 ? 2.951 -8.090 -18.478 1.00 94.50 83 LEU A O 1
ATOM 625 N N . MET A 1 84 ? 4.893 -8.933 -17.722 1.00 94.62 84 MET A N 1
ATOM 626 C CA . MET A 1 84 ? 4.998 -9.984 -18.741 1.00 94.62 84 MET A CA 1
ATOM 627 C C . MET A 1 84 ? 3.815 -10.956 -18.689 1.00 94.62 84 MET A C 1
ATOM 629 O O . MET A 1 84 ? 3.310 -11.362 -19.731 1.00 94.62 84 MET A O 1
ATOM 633 N N . GLU A 1 85 ? 3.373 -11.336 -17.488 1.00 95.31 85 GLU A N 1
ATOM 634 C CA . GLU A 1 85 ? 2.196 -12.194 -17.310 1.00 95.31 85 GLU A CA 1
ATOM 635 C C . GLU A 1 85 ? 0.912 -11.501 -17.767 1.00 95.31 85 GLU A C 1
ATOM 637 O O . GLU A 1 85 ? 0.081 -12.128 -18.417 1.00 95.31 85 GLU A O 1
ATOM 642 N N . PHE A 1 86 ? 0.756 -10.214 -17.456 1.00 93.50 86 PHE A N 1
ATOM 643 C CA . PHE A 1 86 ? -0.409 -9.434 -17.863 1.00 93.50 86 PHE A CA 1
ATOM 644 C C . PHE A 1 86 ? -0.475 -9.233 -19.383 1.00 93.50 86 PHE A C 1
ATOM 646 O O . PHE A 1 86 ? -1.550 -9.343 -19.960 1.00 93.50 86 PHE A O 1
ATOM 653 N N . GLU A 1 87 ? 0.659 -8.967 -20.034 1.00 92.50 87 GLU A N 1
ATOM 654 C CA . GLU A 1 87 ? 0.748 -8.784 -21.492 1.00 92.50 87 GLU A CA 1
ATOM 655 C C . GLU A 1 87 ? 0.613 -10.096 -22.285 1.00 92.50 87 GLU A C 1
ATOM 657 O O . GLU A 1 87 ? 0.399 -10.064 -23.496 1.00 92.50 87 GLU A O 1
ATOM 662 N N . ALA A 1 88 ? 0.746 -11.250 -21.626 1.00 84.94 88 ALA A N 1
ATOM 663 C CA . ALA A 1 88 ? 0.557 -12.563 -22.241 1.00 84.94 88 ALA A CA 1
ATOM 664 C C . ALA A 1 88 ? -0.922 -12.997 -22.336 1.00 84.94 88 ALA A C 1
ATOM 666 O O . ALA A 1 88 ? -1.200 -14.050 -22.919 1.00 84.94 88 ALA A O 1
ATOM 667 N N . VAL A 1 89 ? -1.844 -12.221 -21.752 1.00 61.38 89 VAL A N 1
ATOM 668 C CA . VAL A 1 89 ? -3.306 -12.428 -21.773 1.00 61.38 89 VAL A CA 1
ATOM 669 C C . VAL A 1 89 ? -3.944 -11.593 -22.877 1.00 61.38 89 VAL A C 1
ATOM 671 O O . VAL A 1 89 ? -4.827 -12.146 -23.572 1.00 61.38 89 VAL A O 1
#

Radius of gyration: 15.24 Å; chains: 1; bounding box: 36×30×38 Å

Secondary structure (DSSP, 8-state):
-HHHHHHTT-----SPPPSHHHHHHHHHHHTT-----------TTS--HHHHHHHHHHHHHHTT----PPPHHHHHHHHHHHHHHHHT-

Foldseek 3Di:
DVVLCVQLVHDDDDDADDDDQRVVQVVCVVVVHDDDDDDFDDDPPDDRLVSVLSVVVSVCRSVVNPDDRDDSVRVVVVVVVVVVVVVVD